Protein AF-A0ABD7TE16-F1 (afdb_monomer)

Foldseek 3Di:
DDPPPPPDDPDDPVNVVVVVVVVCVVVVDDDDDDDADQVLLVQLLVCLVVVHDLDQPPDPDSVNSNNSVVVNVVVD

Secondary structure (DSSP, 8-state):
---TTTT-PPPPHHHHHHHHHHHHHHTT---------HHHHHHHHHHHHTT-----TTSSSHHHHHHHHHHHHTT-

pLDDT: mean 89.97, std 14.54, range [43.31, 98.44]

Structure (mmCIF, N/CA/C/O backbone):
data_AF-A0ABD7TE16-F1
#
_entry.id   AF-A0ABD7TE16-F1
#
loop_
_atom_site.group_PDB
_atom_site.id
_atom_site.type_symbol
_atom_site.label_atom_id
_atom_site.label_alt_id
_atom_site.label_comp_id
_atom_site.label_asym_id
_atom_site.label_entity_id
_atom_site.label_seq_id
_atom_site.pdbx_PDB_ins_code
_atom_site.Cartn_x
_atom_site.Cartn_y
_atom_site.Cartn_z
_atom_site.occupancy
_atom_site.B_iso_or_equiv
_atom_site.auth_seq_id
_atom_site.auth_comp_id
_atom_site.auth_asym_id
_atom_site.auth_atom_id
_atom_site.pdbx_PDB_model_num
ATOM 1 N N . MET A 1 1 ? 44.066 -6.629 -27.652 1.00 43.31 1 MET A N 1
ATOM 2 C CA . MET A 1 1 ? 42.974 -7.323 -26.944 1.00 43.31 1 MET A CA 1
ATOM 3 C C . MET A 1 1 ? 42.367 -6.274 -26.033 1.00 43.31 1 MET A C 1
ATOM 5 O O . MET A 1 1 ? 42.819 -6.113 -24.914 1.00 43.31 1 MET A O 1
ATOM 9 N N . GLU A 1 2 ? 41.524 -5.417 -26.611 1.00 47.03 2 GLU A N 1
ATOM 10 C CA . GLU A 1 2 ? 40.951 -4.256 -25.922 1.00 47.03 2 GLU A CA 1
ATOM 11 C C . GLU A 1 2 ? 39.922 -4.732 -24.901 1.00 47.03 2 GLU A C 1
ATOM 13 O O . GLU A 1 2 ? 39.061 -5.557 -25.215 1.00 47.03 2 GLU A O 1
ATOM 18 N N . ASP A 1 3 ? 40.048 -4.234 -23.675 1.00 54.16 3 ASP A N 1
ATOM 19 C CA . ASP A 1 3 ? 39.168 -4.547 -22.561 1.00 54.16 3 ASP A CA 1
ATOM 20 C C . ASP A 1 3 ? 37.728 -4.111 -22.870 1.00 54.16 3 ASP A C 1
ATOM 22 O O . ASP A 1 3 ? 37.315 -2.978 -22.615 1.00 54.16 3 ASP A O 1
ATOM 26 N N . LEU A 1 4 ? 36.926 -5.059 -23.359 1.00 54.62 4 LEU A N 1
ATOM 27 C CA . LEU A 1 4 ? 35.479 -4.944 -23.602 1.00 54.62 4 LEU A CA 1
ATOM 28 C C . LEU A 1 4 ? 34.651 -4.589 -22.345 1.00 54.62 4 LEU A C 1
ATOM 30 O O . LEU A 1 4 ? 33.433 -4.460 -22.428 1.00 54.62 4 LEU A O 1
ATOM 34 N N . ASN A 1 5 ? 35.289 -4.399 -21.188 1.00 54.00 5 ASN A N 1
ATOM 35 C CA . ASN A 1 5 ? 34.646 -4.031 -19.926 1.00 54.00 5 ASN A CA 1
ATOM 36 C C . ASN A 1 5 ? 34.707 -2.530 -19.585 1.00 54.00 5 ASN A C 1
ATOM 38 O O . ASN A 1 5 ? 34.155 -2.125 -18.563 1.00 54.00 5 ASN A O 1
ATOM 42 N N . SER A 1 6 ? 35.327 -1.686 -20.417 1.00 48.62 6 SER A N 1
ATOM 43 C CA . SER A 1 6 ? 35.512 -0.253 -20.108 1.00 48.62 6 SER A CA 1
ATOM 44 C C . SER A 1 6 ? 34.246 0.620 -20.280 1.00 48.62 6 SER A C 1
ATOM 46 O O . SER A 1 6 ? 34.207 1.766 -19.838 1.00 48.62 6 SER A O 1
ATOM 48 N N . ALA A 1 7 ? 33.167 0.099 -20.880 1.00 54.50 7 ALA A N 1
ATOM 49 C CA . ALA A 1 7 ? 32.005 0.905 -21.293 1.00 54.50 7 ALA A CA 1
ATOM 50 C C . ALA A 1 7 ? 30.764 0.830 -20.377 1.00 54.50 7 ALA A C 1
ATOM 52 O O . ALA A 1 7 ? 29.730 1.417 -20.703 1.00 54.50 7 ALA A O 1
ATOM 53 N N . VAL A 1 8 ? 30.810 0.136 -19.234 1.00 62.75 8 VAL A N 1
ATOM 54 C CA . VAL A 1 8 ? 29.658 0.118 -18.313 1.00 62.75 8 VAL A CA 1
ATOM 55 C C . VAL A 1 8 ? 29.742 1.329 -17.387 1.00 62.75 8 VAL A C 1
ATOM 57 O O . VAL A 1 8 ? 30.336 1.279 -16.310 1.00 62.75 8 VAL A O 1
ATOM 60 N N . GLY A 1 9 ? 29.138 2.439 -17.818 1.00 70.44 9 GLY A N 1
ATOM 61 C CA . GLY A 1 9 ? 28.910 3.601 -16.959 1.00 70.44 9 GLY A CA 1
ATOM 62 C C . GLY A 1 9 ? 28.279 3.183 -15.624 1.00 70.44 9 GLY A C 1
ATOM 63 O O . GLY A 1 9 ? 27.474 2.248 -15.570 1.00 70.44 9 GLY A O 1
ATOM 64 N N . LYS A 1 10 ? 28.664 3.846 -14.524 1.00 82.44 10 LYS A N 1
ATOM 65 C CA . LYS A 1 10 ? 28.168 3.519 -13.175 1.00 82.44 10 LYS A CA 1
ATOM 66 C C . LYS A 1 10 ? 26.638 3.435 -13.176 1.00 82.44 10 LYS A C 1
ATOM 68 O O . LYS A 1 10 ? 25.967 4.428 -13.448 1.00 82.44 10 LYS A O 1
ATOM 73 N N . ARG A 1 11 ? 26.098 2.265 -12.812 1.00 83.19 11 ARG A N 1
ATOM 74 C CA . ARG A 1 11 ? 24.648 2.062 -12.665 1.00 83.19 11 ARG A CA 1
ATOM 75 C C . ARG A 1 11 ? 24.071 3.082 -11.695 1.00 83.19 11 ARG A C 1
ATOM 77 O O . ARG A 1 11 ? 24.539 3.223 -10.563 1.00 83.19 11 ARG A O 1
ATOM 84 N N . THR A 1 12 ? 23.023 3.757 -12.136 1.00 91.81 12 T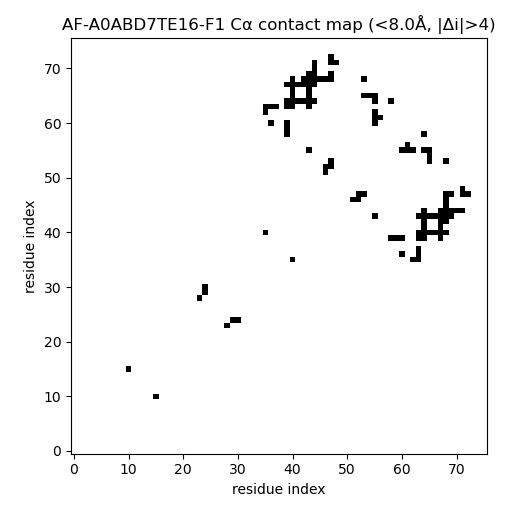HR A N 1
ATOM 85 C CA . THR A 1 12 ? 22.348 4.798 -11.369 1.00 91.81 12 THR A CA 1
ATOM 86 C C . THR A 1 12 ? 21.237 4.216 -10.490 1.00 91.81 12 THR A C 1
ATOM 88 O O . THR A 1 12 ? 2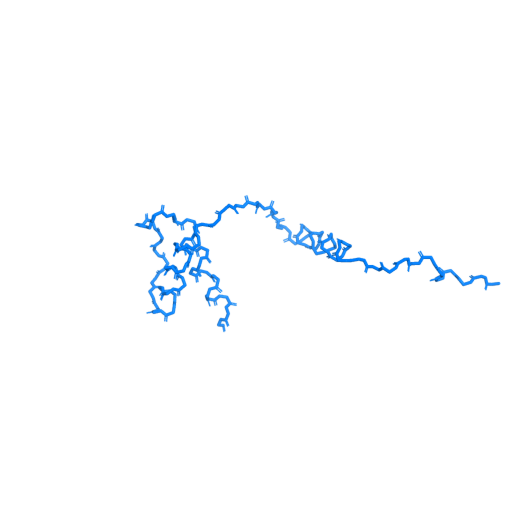0.843 3.051 -10.606 1.00 91.81 12 THR A O 1
ATOM 91 N N . GLY A 1 13 ? 20.684 5.037 -9.591 1.00 92.19 13 GLY A N 1
ATOM 92 C CA . GLY A 1 13 ? 19.446 4.692 -8.883 1.00 92.19 13 GLY A CA 1
ATOM 93 C C 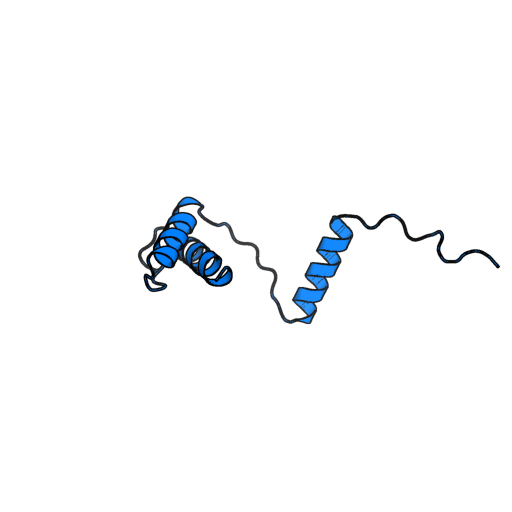. GLY A 1 13 ? 18.274 4.437 -9.840 1.00 92.19 13 GLY A C 1
ATOM 94 O O . GLY A 1 13 ? 17.493 3.516 -9.611 1.00 92.19 13 GLY A O 1
ATOM 95 N N . ALA A 1 14 ? 18.206 5.186 -10.944 1.00 92.75 14 ALA A N 1
ATOM 96 C CA . ALA A 1 14 ? 17.174 5.027 -11.964 1.00 92.75 14 ALA A CA 1
ATOM 97 C C . ALA A 1 14 ? 17.267 3.667 -12.670 1.00 92.75 14 ALA A C 1
ATOM 99 O O . ALA A 1 14 ? 16.243 3.014 -12.866 1.00 92.75 14 ALA A O 1
ATOM 100 N N . ASP A 1 15 ? 18.484 3.198 -12.972 1.00 94.12 15 ASP A N 1
ATOM 101 C CA . ASP A 1 15 ? 18.685 1.875 -13.573 1.00 94.12 15 ASP A CA 1
ATOM 102 C C . ASP A 1 15 ? 18.160 0.766 -12.659 1.00 94.12 15 ASP A C 1
ATOM 104 O O . ASP A 1 15 ? 17.401 -0.096 -13.093 1.00 94.12 15 ASP A O 1
ATOM 108 N N . ARG A 1 16 ? 18.478 0.834 -11.361 1.00 93.12 16 ARG A N 1
ATOM 109 C CA . ARG A 1 16 ? 17.994 -0.151 -10.381 1.00 93.12 16 ARG A CA 1
ATOM 110 C C . ARG A 1 16 ? 16.471 -0.145 -10.248 1.00 93.12 16 ARG A C 1
ATOM 112 O O . ARG A 1 16 ? 15.870 -1.215 -10.148 1.00 93.12 16 ARG A O 1
ATOM 119 N N . GLN A 1 17 ? 15.848 1.033 -10.272 1.00 93.12 17 GLN A N 1
ATOM 120 C CA . GLN A 1 17 ? 14.391 1.160 -10.215 1.00 93.12 17 GLN A CA 1
ATOM 121 C C . GLN A 1 17 ? 13.718 0.575 -11.464 1.00 93.12 17 GLN A C 1
ATOM 123 O O . GLN A 1 17 ? 12.693 -0.101 -11.345 1.00 93.12 17 GLN A O 1
ATOM 128 N N . ARG A 1 18 ? 14.299 0.798 -12.653 1.00 93.88 18 ARG A N 1
ATOM 129 C CA . ARG A 1 18 ? 13.834 0.202 -13.914 1.00 93.88 18 ARG A CA 1
ATOM 130 C C . ARG A 1 18 ? 13.897 -1.321 -13.845 1.00 93.88 18 ARG A C 1
ATOM 132 O O . ARG A 1 18 ? 12.887 -1.976 -14.074 1.00 93.88 18 ARG A O 1
ATOM 139 N N . ASP A 1 19 ? 15.035 -1.879 -13.448 1.00 95.06 19 ASP A N 1
ATOM 140 C CA . ASP A 1 19 ? 15.222 -3.333 -13.405 1.00 95.06 19 ASP A CA 1
ATOM 141 C C . ASP A 1 19 ? 14.323 -4.002 -12.354 1.00 95.06 19 ASP A C 1
ATOM 143 O O . ASP A 1 19 ? 13.863 -5.131 -12.528 1.00 95.06 19 ASP A O 1
ATOM 147 N N . PHE A 1 20 ? 14.031 -3.315 -11.246 1.00 94.62 20 PHE A N 1
ATOM 148 C CA . PHE A 1 20 ? 13.018 -3.772 -10.299 1.00 94.62 20 PHE A CA 1
ATOM 149 C C . PHE A 1 20 ? 11.620 -3.784 -10.925 1.00 94.62 20 PHE A C 1
ATOM 151 O O . PHE A 1 20 ? 10.927 -4.792 -10.817 1.00 94.62 20 PHE A O 1
ATOM 158 N N . ALA A 1 21 ? 11.222 -2.711 -11.614 1.00 94.38 21 ALA A N 1
ATOM 159 C CA . ALA A 1 21 ? 9.924 -2.646 -12.277 1.00 94.38 21 ALA A CA 1
ATOM 160 C C . ALA A 1 21 ? 9.754 -3.751 -13.333 1.00 94.38 21 ALA A C 1
ATOM 162 O O . ALA A 1 21 ? 8.693 -4.369 -13.384 1.00 94.38 21 ALA A O 1
ATOM 163 N N . GLU A 1 22 ? 10.791 -4.049 -14.121 1.00 96.31 22 GLU A N 1
ATOM 164 C CA . GLU A 1 22 ? 10.753 -5.146 -15.098 1.00 96.31 22 GLU A CA 1
ATOM 165 C C . GLU A 1 22 ? 10.605 -6.516 -14.424 1.00 96.31 22 GLU A C 1
ATOM 167 O O . GLU A 1 22 ? 9.779 -7.321 -14.852 1.00 96.31 22 GLU A O 1
ATOM 172 N N . ARG A 1 23 ? 11.301 -6.762 -13.303 1.00 97.06 23 ARG A N 1
ATOM 173 C CA . ARG A 1 23 ? 11.112 -7.994 -12.515 1.00 97.06 23 ARG A CA 1
ATOM 174 C C . ARG A 1 23 ? 9.687 -8.131 -11.972 1.00 97.06 23 ARG A C 1
ATOM 176 O O . ARG A 1 23 ? 9.132 -9.223 -12.012 1.00 97.06 23 ARG A O 1
ATOM 183 N N . GLN A 1 24 ? 9.083 -7.040 -11.497 1.00 97.38 24 GLN A N 1
ATOM 184 C CA . GLN A 1 24 ? 7.696 -7.061 -11.016 1.00 97.38 24 GLN A CA 1
ATOM 185 C C . GLN A 1 24 ? 6.705 -7.345 -12.155 1.00 97.38 24 GLN A C 1
ATOM 187 O O . GLN A 1 24 ? 5.812 -8.173 -11.995 1.00 97.38 24 GLN A O 1
ATOM 192 N N . LYS A 1 25 ? 6.890 -6.727 -13.330 1.00 96.44 25 LYS A N 1
ATOM 193 C CA . LYS A 1 25 ? 6.063 -7.011 -14.515 1.00 96.44 25 LYS A CA 1
ATOM 194 C C . LYS A 1 25 ? 6.179 -8.470 -14.956 1.00 96.44 25 LYS A C 1
ATOM 196 O O . LYS A 1 25 ? 5.159 -9.098 -15.213 1.00 96.44 25 LYS A O 1
ATOM 201 N N . ALA A 1 26 ? 7.399 -9.012 -15.007 1.00 97.62 26 ALA A N 1
ATOM 202 C CA . ALA A 1 26 ? 7.639 -10.412 -15.360 1.00 97.62 26 ALA A CA 1
ATOM 203 C C . ALA A 1 26 ? 6.983 -11.390 -14.367 1.00 97.62 26 ALA A C 1
ATOM 205 O O . ALA A 1 26 ? 6.557 -12.470 -14.760 1.00 97.62 26 ALA A O 1
ATOM 206 N N . ALA A 1 27 ? 6.842 -10.988 -13.101 1.00 97.44 27 ALA A N 1
ATOM 207 C CA . ALA A 1 27 ? 6.100 -11.726 -12.080 1.00 97.44 27 ALA A CA 1
ATOM 208 C C . ALA A 1 27 ? 4.568 -11.505 -12.131 1.00 97.44 27 ALA A C 1
ATOM 210 O O . ALA A 1 27 ? 3.856 -11.976 -11.248 1.00 97.44 27 ALA A O 1
ATOM 211 N N . GLY A 1 28 ? 4.049 -10.799 -13.143 1.00 97.50 28 GLY A N 1
ATOM 212 C CA . GLY A 1 28 ? 2.614 -10.579 -13.356 1.00 97.50 28 GLY A CA 1
ATOM 213 C C . GLY A 1 28 ? 2.027 -9.349 -12.655 1.00 97.50 28 GLY A C 1
ATOM 214 O O . GLY A 1 28 ? 0.812 -9.152 -12.685 1.00 97.50 28 GLY A O 1
ATOM 215 N N . TYR A 1 29 ? 2.848 -8.493 -12.036 1.00 96.75 29 TYR A N 1
ATOM 216 C CA . TYR A 1 29 ? 2.346 -7.338 -11.289 1.00 96.75 29 TYR A CA 1
ATOM 217 C C . TYR A 1 29 ? 2.043 -6.107 -12.166 1.00 96.75 29 TYR A C 1
ATOM 219 O O . TYR A 1 29 ? 2.884 -5.594 -12.908 1.00 96.75 29 TYR A O 1
ATOM 227 N N . LYS A 1 30 ? 0.821 -5.583 -11.984 1.00 95.19 30 LYS A N 1
ATOM 228 C CA . LYS A 1 30 ? 0.319 -4.225 -12.281 1.00 95.19 30 LYS A CA 1
ATOM 229 C C . LYS A 1 30 ? 0.983 -3.109 -11.460 1.00 95.19 30 LYS A C 1
ATOM 231 O O . LYS A 1 30 ? 0.621 -2.986 -10.295 1.00 95.19 30 LYS A O 1
ATOM 236 N N . ARG A 1 31 ? 1.829 -2.220 -12.009 1.00 92.94 31 ARG A N 1
ATOM 237 C CA . ARG A 1 31 ? 2.122 -0.944 -11.312 1.00 92.94 31 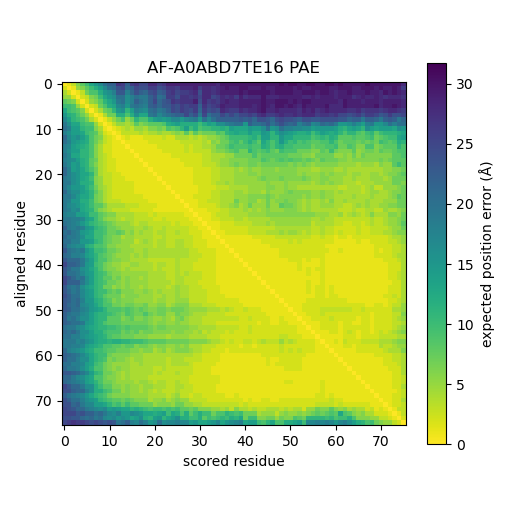ARG A CA 1
ATOM 238 C C . ARG A 1 31 ? 0.927 0.009 -11.422 1.00 92.94 31 ARG A C 1
ATOM 240 O O . ARG A 1 31 ? 0.640 0.507 -12.508 1.00 92.94 31 ARG A O 1
ATOM 247 N N . THR A 1 32 ? 0.294 0.302 -10.292 1.00 93.88 32 THR A N 1
ATOM 248 C CA . THR A 1 32 ? -0.788 1.287 -10.163 1.00 93.88 32 THR A CA 1
ATOM 249 C C . THR A 1 32 ? -0.385 2.322 -9.119 1.00 93.88 32 THR A C 1
ATOM 251 O O . THR A 1 32 ? 0.060 1.953 -8.034 1.00 93.88 32 THR A O 1
ATOM 254 N N . THR A 1 33 ? -0.517 3.607 -9.446 1.00 94.81 33 THR A N 1
ATOM 255 C CA . THR A 1 33 ? -0.252 4.704 -8.506 1.00 94.81 33 THR A CA 1
ATOM 256 C C . THR A 1 33 ? -1.561 5.137 -7.861 1.00 94.81 33 THR A C 1
ATOM 258 O O . THR A 1 33 ? -2.531 5.396 -8.570 1.00 94.81 33 THR A O 1
ATOM 261 N N . VAL A 1 34 ? -1.577 5.232 -6.533 1.00 94.25 34 VAL A N 1
ATOM 262 C CA . VAL A 1 34 ? -2.713 5.725 -5.742 1.00 94.25 34 VAL A CA 1
ATOM 263 C C . VAL A 1 34 ? -2.222 6.752 -4.726 1.00 94.25 34 VAL A C 1
ATOM 265 O O . VAL A 1 34 ? -1.061 6.714 -4.315 1.00 94.25 34 VAL A O 1
ATOM 268 N N . TRP A 1 35 ? -3.105 7.660 -4.321 1.00 97.12 35 TRP A N 1
ATOM 269 C CA . TRP A 1 35 ? -2.870 8.549 -3.186 1.00 97.12 35 TRP A CA 1
ATOM 270 C C . TRP A 1 35 ? -3.342 7.867 -1.902 1.00 97.12 35 TRP A C 1
ATOM 272 O O . TRP A 1 35 ? -4.372 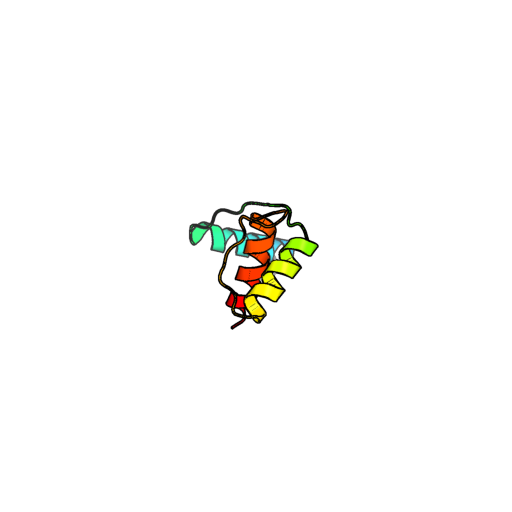7.199 -1.916 1.00 97.12 35 TRP A O 1
ATOM 282 N N . ILE A 1 36 ? -2.586 8.028 -0.813 1.00 97.56 36 ILE A N 1
ATOM 283 C CA . ILE A 1 36 ? -2.909 7.467 0.503 1.00 97.56 36 ILE A CA 1
ATOM 284 C C . ILE A 1 36 ? -3.131 8.618 1.484 1.00 97.56 36 ILE A C 1
ATOM 286 O O . ILE A 1 36 ? -2.240 9.443 1.690 1.00 97.56 36 ILE A O 1
ATOM 290 N N . HIS A 1 37 ? -4.304 8.660 2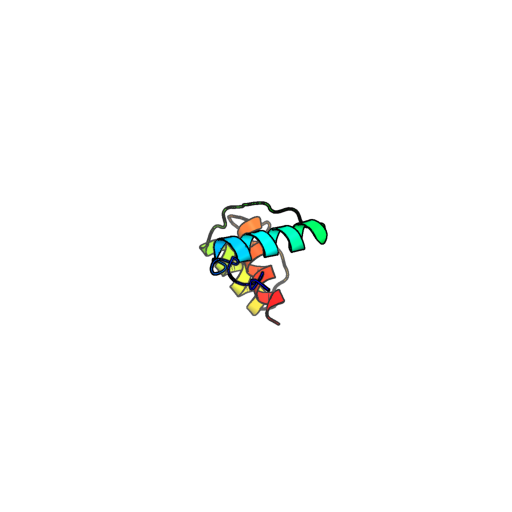.108 1.00 98.31 37 HIS A N 1
ATOM 291 C CA . HIS A 1 37 ? -4.611 9.551 3.217 1.00 98.31 37 HIS A CA 1
ATOM 292 C C . HIS A 1 37 ? -3.869 9.078 4.476 1.00 98.31 37 HIS A C 1
ATOM 294 O O . HIS A 1 37 ? -4.216 8.066 5.093 1.00 98.31 37 HIS A O 1
ATOM 300 N N . GLU A 1 38 ? -2.819 9.811 4.849 1.00 98.19 38 GLU A N 1
ATOM 301 C CA . GLU A 1 38 ? -1.840 9.385 5.854 1.00 98.19 38 GLU A CA 1
ATOM 302 C C . GLU A 1 38 ? -2.466 9.067 7.221 1.00 98.19 38 GLU A C 1
ATOM 304 O O . GLU A 1 38 ? -2.138 8.053 7.838 1.00 98.19 38 GLU A O 1
ATOM 309 N N . GLU A 1 39 ? -3.386 9.903 7.704 1.00 98.38 39 GLU A N 1
ATOM 310 C CA . GLU A 1 39 ? -4.016 9.692 9.013 1.00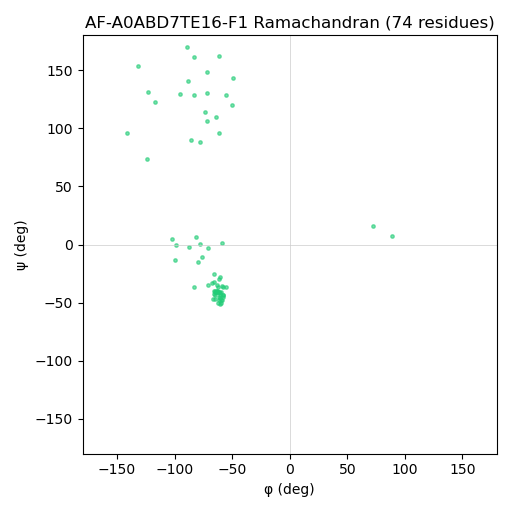 98.38 39 GLU A CA 1
ATOM 311 C C . GLU A 1 39 ? -4.856 8.415 9.045 1.00 98.38 39 GLU A C 1
ATOM 313 O O . GLU A 1 39 ? -4.787 7.646 10.005 1.00 98.38 39 GLU A O 1
ATOM 318 N N . THR A 1 40 ? -5.572 8.139 7.958 1.00 98.44 40 THR A N 1
ATOM 319 C CA . THR A 1 40 ? -6.412 6.945 7.837 1.00 98.44 40 THR A CA 1
ATOM 320 C C . THR A 1 40 ? -5.557 5.683 7.699 1.00 98.44 40 THR A C 1
ATOM 322 O O . THR A 1 40 ? -5.863 4.656 8.300 1.00 98.44 40 THR A O 1
ATOM 325 N N . ALA A 1 41 ? -4.405 5.762 7.028 1.00 98.38 41 ALA A N 1
ATOM 326 C CA . ALA A 1 41 ? -3.427 4.675 7.050 1.00 98.38 41 ALA A CA 1
ATOM 327 C C . ALA A 1 41 ? -2.874 4.417 8.465 1.00 98.38 41 ALA A C 1
ATOM 329 O O . ALA A 1 41 ? -2.743 3.265 8.886 1.00 98.38 41 ALA A O 1
ATOM 330 N N . LYS A 1 42 ? -2.603 5.470 9.250 1.00 98.38 42 LYS A N 1
ATOM 331 C CA . LYS A 1 42 ? -2.181 5.320 10.655 1.00 98.38 42 LYS A CA 1
ATOM 332 C C . LYS A 1 42 ? -3.260 4.655 11.517 1.00 98.38 42 LYS A C 1
ATOM 334 O O . LYS A 1 42 ? -2.913 3.894 12.420 1.00 98.38 42 LYS A O 1
ATOM 339 N N . GLU A 1 43 ? -4.544 4.901 11.258 1.00 98.12 43 GLU A N 1
ATOM 340 C CA . GLU A 1 43 ? -5.653 4.190 11.915 1.00 98.12 43 GLU A CA 1
ATOM 341 C C . GLU A 1 43 ? -5.620 2.689 11.619 1.00 98.12 43 GLU A C 1
ATOM 343 O O . GLU A 1 43 ? -5.666 1.889 12.557 1.00 98.12 43 GLU A O 1
ATOM 348 N N . GLY A 1 44 ? -5.451 2.311 10.348 1.00 97.88 44 GLY A N 1
ATOM 349 C CA . GLY A 1 44 ? -5.304 0.913 9.938 1.00 97.88 44 GLY A CA 1
ATOM 350 C C . GLY A 1 44 ? -4.119 0.217 10.611 1.00 97.88 44 GLY A C 1
ATOM 351 O O . GLY A 1 44 ? -4.266 -0.886 11.140 1.00 97.88 44 GLY A O 1
ATOM 352 N N . ILE A 1 45 ? -2.964 0.888 10.696 1.00 98.12 45 ILE A N 1
ATOM 353 C CA . ILE A 1 45 ? -1.785 0.381 11.424 1.00 98.12 45 ILE A CA 1
ATOM 354 C C . ILE A 1 45 ? -2.120 0.131 12.902 1.00 98.12 45 ILE A C 1
ATOM 356 O O . ILE A 1 45 ? -1.799 -0.930 13.441 1.00 98.12 45 ILE A O 1
ATOM 360 N N . ARG A 1 46 ? -2.777 1.087 13.579 1.00 97.94 46 ARG A N 1
ATOM 361 C CA . ARG A 1 46 ? -3.171 0.932 14.992 1.00 97.94 46 ARG A CA 1
ATOM 362 C C . ARG A 1 46 ? -4.130 -0.244 15.185 1.00 97.94 46 ARG A C 1
ATOM 364 O O . ARG A 1 46 ? -3.977 -0.991 16.149 1.00 97.94 46 ARG A O 1
ATOM 371 N N . ALA A 1 47 ? -5.081 -0.431 14.273 1.00 97.25 47 ALA A N 1
ATOM 372 C CA . ALA A 1 47 ? -6.015 -1.551 14.310 1.00 97.25 47 ALA A CA 1
ATOM 373 C C . ALA A 1 47 ? -5.310 -2.906 14.128 1.00 97.25 47 ALA A C 1
ATOM 375 O O . ALA A 1 47 ? -5.565 -3.825 14.907 1.00 97.25 47 ALA A O 1
ATOM 376 N N . ALA A 1 48 ? -4.370 -3.010 13.181 1.00 97.12 48 ALA A N 1
ATOM 377 C CA . ALA A 1 48 ? -3.575 -4.221 12.968 1.00 97.12 48 ALA A CA 1
ATOM 378 C C . ALA A 1 48 ? -2.737 -4.595 14.201 1.00 97.12 48 ALA A C 1
ATOM 380 O O . ALA A 1 48 ? -2.718 -5.762 14.600 1.00 97.12 48 ALA A O 1
ATOM 381 N N . ARG A 1 49 ? -2.096 -3.606 14.843 1.00 96.31 49 ARG A N 1
ATOM 382 C CA . ARG A 1 49 ? -1.348 -3.798 16.102 1.00 96.31 49 ARG A CA 1
ATOM 383 C C . ARG A 1 49 ? -2.235 -4.266 17.248 1.00 96.31 49 ARG A C 1
ATOM 385 O O . ARG A 1 49 ? -1.805 -5.083 18.051 1.00 96.31 49 ARG A O 1
ATOM 392 N N . ALA A 1 50 ? -3.467 -3.768 17.303 1.00 96.25 50 ALA A N 1
ATOM 393 C CA . ALA A 1 50 ? -4.461 -4.168 18.293 1.00 96.25 50 ALA A CA 1
ATOM 394 C C . ALA A 1 50 ? -5.123 -5.528 17.988 1.00 96.25 50 ALA A C 1
ATOM 396 O O . ALA A 1 50 ? -6.012 -5.940 18.726 1.00 96.25 50 ALA A O 1
ATOM 397 N N . GLY A 1 51 ? -4.740 -6.209 16.900 1.00 95.38 51 GLY A N 1
ATOM 398 C CA . GLY A 1 51 ? -5.318 -7.498 16.512 1.00 95.38 51 GLY A CA 1
ATOM 399 C C . GLY A 1 51 ? -6.748 -7.414 15.968 1.00 95.38 51 GLY A C 1
ATOM 400 O O . GLY A 1 51 ? -7.423 -8.436 15.893 1.00 95.38 51 GLY A O 1
ATOM 401 N N . LYS A 1 52 ? -7.219 -6.220 15.588 1.00 95.88 52 LYS A N 1
ATOM 402 C CA . LYS A 1 52 ? -8.559 -6.034 15.013 1.00 95.88 52 LYS A CA 1
ATOM 403 C C . LYS A 1 52 ? -8.631 -6.594 13.584 1.00 95.88 52 LYS A C 1
ATOM 405 O O . LYS A 1 52 ? -7.620 -6.533 12.872 1.00 95.88 52 LYS A O 1
ATOM 410 N N . PRO A 1 53 ? -9.802 -7.094 13.144 1.00 95.88 53 PRO A N 1
ATOM 411 C CA . PRO A 1 53 ? -10.000 -7.547 11.769 1.00 95.88 53 PRO A CA 1
ATOM 412 C C . PRO A 1 53 ? -9.812 -6.409 10.749 1.00 95.88 53 PRO A C 1
ATOM 414 O O . PRO A 1 53 ? -9.832 -5.225 11.093 1.00 95.88 53 PRO A O 1
ATOM 417 N N . LEU A 1 54 ? -9.603 -6.782 9.482 1.00 96.81 54 LEU A N 1
ATOM 418 C CA . LEU A 1 54 ? -9.505 -5.846 8.360 1.00 96.81 54 LEU A CA 1
ATOM 419 C C . LEU A 1 54 ? -10.911 -5.372 7.954 1.00 96.81 54 LEU A C 1
ATOM 421 O O . LEU A 1 54 ? -11.538 -5.964 7.082 1.00 96.81 54 LEU A O 1
ATOM 425 N N . GLU A 1 55 ? -11.391 -4.297 8.580 1.00 96.19 55 GLU A N 1
ATOM 426 C CA . GLU A 1 55 ? -12.727 -3.721 8.346 1.00 96.19 55 GLU A CA 1
ATOM 427 C C . GLU A 1 55 ? -12.628 -2.233 7.948 1.00 96.19 55 GLU A C 1
ATOM 429 O O . GLU A 1 55 ? -12.915 -1.343 8.747 1.00 96.19 55 GLU A O 1
ATOM 434 N N . PRO A 1 56 ? -12.184 -1.922 6.715 1.00 96.75 56 PRO A N 1
ATOM 435 C CA . PRO A 1 56 ? -11.873 -0.550 6.307 1.00 96.75 56 PRO A CA 1
ATOM 436 C C . PRO A 1 56 ? -13.095 0.297 5.923 1.00 96.75 56 PRO A C 1
ATOM 438 O O . PRO A 1 56 ? -12.963 1.513 5.779 1.00 96.75 56 PRO A O 1
ATOM 441 N N . MET A 1 57 ? -14.255 -0.326 5.691 1.00 97.75 57 MET A N 1
ATOM 442 C CA . MET A 1 57 ? -15.381 0.301 4.981 1.00 97.75 57 MET A CA 1
ATOM 443 C C . MET A 1 57 ? -16.010 1.484 5.724 1.00 97.75 57 MET A C 1
ATOM 445 O O . MET A 1 57 ? -16.522 2.387 5.074 1.00 97.75 57 MET A O 1
ATOM 449 N N . GLU A 1 58 ? -15.895 1.520 7.053 1.00 94.19 58 GLU A N 1
ATOM 450 C CA . GLU A 1 58 ? -16.408 2.609 7.899 1.00 94.19 58 GLU A CA 1
ATOM 451 C C . GLU A 1 58 ? -15.411 3.770 8.068 1.00 94.19 58 GLU A C 1
ATOM 453 O O . GLU A 1 58 ? -15.685 4.752 8.758 1.00 94.19 58 GLU A O 1
ATOM 458 N N . SER A 1 59 ? -14.214 3.663 7.484 1.00 96.25 59 SER A N 1
ATOM 459 C CA . SER A 1 59 ? -13.197 4.710 7.578 1.00 96.25 59 SER A CA 1
ATOM 460 C C . SER A 1 59 ? -13.417 5.820 6.547 1.00 96.25 59 SER A C 1
ATOM 462 O O . SER A 1 59 ? -14.065 5.635 5.519 1.00 96.25 59 SER A O 1
ATOM 464 N N . LYS A 1 60 ? -12.803 6.982 6.795 1.00 96.69 60 LYS A N 1
ATOM 465 C CA . LYS A 1 60 ? -12.828 8.131 5.873 1.00 96.69 60 LYS A CA 1
ATOM 466 C C . LYS A 1 60 ? -12.321 7.785 4.466 1.00 96.69 60 LYS A C 1
ATOM 468 O O . LYS A 1 60 ? -12.811 8.330 3.483 1.00 96.69 60 LYS A O 1
ATOM 473 N N . ASP A 1 61 ? -11.313 6.923 4.386 1.00 98.19 61 ASP A N 1
ATOM 474 C CA . ASP A 1 61 ? -10.729 6.432 3.140 1.00 98.19 61 ASP A CA 1
ATOM 475 C C . ASP A 1 61 ? -10.393 4.939 3.309 1.00 98.19 61 ASP A C 1
AT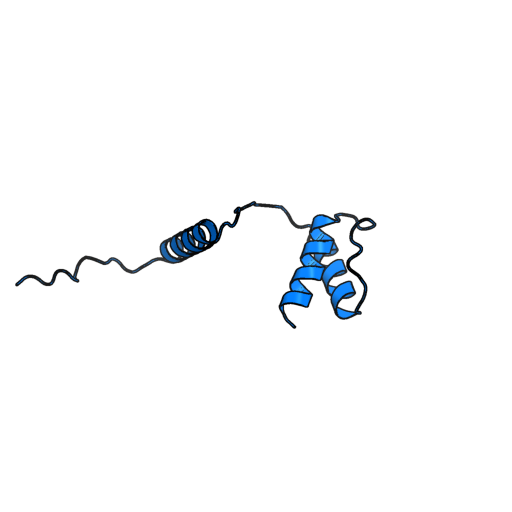OM 477 O O . ASP A 1 61 ? -9.321 4.595 3.830 1.00 98.19 61 ASP A O 1
ATOM 481 N N . PRO A 1 62 ? -11.299 4.046 2.869 1.00 98.12 62 PRO A N 1
ATOM 482 C CA . PRO A 1 62 ? -11.140 2.607 3.045 1.00 98.12 62 PRO A CA 1
ATOM 483 C C . PRO A 1 62 ? -9.860 2.038 2.429 1.00 98.12 62 PRO A C 1
ATOM 485 O O . PRO A 1 62 ? -9.238 1.146 3.011 1.00 98.12 62 PRO A O 1
ATOM 488 N N . LEU A 1 63 ? -9.424 2.560 1.278 1.00 97.81 63 LEU A N 1
ATOM 489 C CA . LEU A 1 63 ? -8.199 2.094 0.629 1.00 97.81 63 LEU A CA 1
ATOM 490 C C . LEU A 1 63 ? -6.979 2.438 1.484 1.00 97.81 63 LEU A C 1
ATOM 492 O O . LEU A 1 63 ? -6.124 1.583 1.724 1.00 97.81 63 LEU A O 1
ATOM 496 N N . SER A 1 64 ? -6.918 3.676 1.969 1.00 98.38 64 SER A N 1
ATOM 497 C CA . SER A 1 64 ? -5.831 4.147 2.824 1.00 98.38 64 SER A CA 1
ATOM 498 C C . SER A 1 64 ? -5.780 3.393 4.150 1.00 98.38 64 SER A C 1
ATOM 500 O O . SER A 1 64 ? -4.698 2.996 4.591 1.00 98.38 64 SER A O 1
ATOM 502 N N . TRP A 1 65 ? -6.939 3.122 4.758 1.00 98.44 65 TRP A N 1
ATOM 503 C CA . TRP A 1 65 ? -7.027 2.336 5.989 1.00 98.44 65 TRP A CA 1
ATOM 504 C C . TRP A 1 65 ? -6.513 0.912 5.778 1.00 98.44 65 TRP A C 1
ATOM 506 O O . TRP A 1 65 ? -5.640 0.444 6.515 1.00 98.44 65 TRP A O 1
ATOM 516 N N . ALA A 1 66 ? -7.005 0.237 4.733 1.00 98.12 66 ALA A N 1
ATOM 517 C CA . ALA A 1 66 ? -6.594 -1.120 4.395 1.00 98.12 66 ALA A CA 1
ATOM 518 C C . ALA A 1 66 ? -5.092 -1.199 4.091 1.00 98.12 66 ALA A C 1
ATOM 520 O O . ALA A 1 66 ? -4.418 -2.104 4.582 1.00 98.12 66 ALA A O 1
ATOM 521 N N . ALA A 1 67 ? -4.546 -0.227 3.352 1.00 97.56 67 ALA A N 1
ATOM 522 C CA . ALA A 1 67 ? -3.115 -0.144 3.067 1.00 97.56 67 ALA A CA 1
ATOM 523 C C . ALA A 1 67 ? -2.283 -0.076 4.358 1.00 97.56 67 ALA A C 1
ATOM 525 O O . ALA A 1 67 ? -1.302 -0.809 4.505 1.00 97.56 67 ALA A O 1
ATOM 526 N N . GLY A 1 68 ? -2.705 0.749 5.321 1.00 97.81 68 GLY A N 1
ATOM 527 C CA . GLY A 1 68 ? -2.079 0.831 6.637 1.00 97.81 68 GLY A CA 1
ATOM 528 C C . GLY A 1 68 ? -2.109 -0.497 7.394 1.00 97.81 68 GLY A C 1
ATOM 529 O O . GLY A 1 68 ? -1.064 -0.978 7.835 1.00 97.81 68 GLY A O 1
ATOM 530 N N . TRP A 1 69 ? -3.283 -1.124 7.491 1.00 98.12 69 TRP A N 1
ATOM 531 C CA . TRP A 1 69 ? -3.459 -2.405 8.181 1.00 98.12 69 TRP A CA 1
ATOM 532 C C . TRP A 1 69 ? -2.593 -3.523 7.572 1.00 98.12 69 TRP A C 1
ATOM 534 O O . TRP A 1 69 ? -1.857 -4.204 8.289 1.00 98.12 69 TRP A O 1
ATOM 544 N N . ILE A 1 70 ? -2.611 -3.667 6.239 1.00 97.19 70 ILE A N 1
ATOM 545 C CA . ILE A 1 70 ? -1.833 -4.678 5.499 1.00 97.19 70 ILE A CA 1
ATOM 546 C C . ILE A 1 70 ? -0.327 -4.453 5.681 1.00 97.19 70 ILE A C 1
ATOM 548 O O . ILE A 1 70 ? 0.418 -5.412 5.893 1.00 97.19 70 ILE A O 1
ATOM 552 N N . SER A 1 71 ? 0.127 -3.193 5.654 1.00 95.75 71 SER A N 1
ATOM 553 C CA . SER A 1 71 ? 1.548 -2.853 5.812 1.00 95.75 71 SER A CA 1
ATOM 554 C C . SER A 1 71 ? 2.133 -3.292 7.155 1.00 95.75 71 SER A C 1
ATOM 556 O O . SER A 1 71 ? 3.333 -3.539 7.247 1.00 95.75 71 SER A O 1
ATOM 558 N N . GLU A 1 72 ? 1.305 -3.386 8.198 1.00 95.12 72 GLU A N 1
ATOM 559 C CA . GLU A 1 72 ? 1.750 -3.819 9.518 1.00 95.12 72 GLU A CA 1
ATOM 560 C C . GLU A 1 72 ? 1.794 -5.345 9.631 1.00 95.12 72 GLU A C 1
ATOM 562 O O . GLU A 1 72 ? 2.724 -5.881 10.230 1.00 95.12 72 GLU A O 1
ATOM 567 N N . LYS A 1 73 ? 0.847 -6.060 9.009 1.00 87.69 73 LYS A N 1
ATOM 568 C CA . LYS A 1 73 ? 0.870 -7.530 8.979 1.00 87.69 73 LYS A CA 1
ATOM 569 C C . LYS A 1 73 ? 2.023 -8.097 8.161 1.00 87.69 73 LYS A C 1
ATOM 571 O O . LYS A 1 73 ? 2.562 -9.118 8.552 1.00 87.69 73 LYS A O 1
ATOM 576 N N . GLY A 1 74 ? 2.449 -7.421 7.093 1.00 78.00 74 GLY A N 1
ATOM 577 C CA . GLY A 1 74 ? 3.604 -7.849 6.293 1.00 78.00 74 GLY A CA 1
ATOM 578 C C . GLY A 1 74 ? 4.973 -7.695 6.975 1.00 78.00 74 GLY A C 1
ATOM 579 O O . GLY A 1 74 ? 5.981 -8.032 6.361 1.00 78.00 74 GLY A O 1
ATOM 580 N N . LYS A 1 75 ? 5.031 -7.143 8.197 1.00 81.12 75 LYS A N 1
ATOM 581 C CA . LYS A 1 75 ? 6.262 -7.014 9.002 1.00 81.12 75 LYS A CA 1
ATOM 582 C C . LYS A 1 75 ? 6.403 -8.097 10.077 1.00 81.12 75 LYS A C 1
ATOM 584 O O . LYS A 1 75 ? 7.465 -8.164 10.693 1.00 81.12 75 LYS A O 1
ATOM 589 N N . GLN A 1 76 ? 5.331 -8.843 10.355 1.00 56.81 76 GLN A N 1
ATOM 590 C CA . GLN A 1 76 ? 5.335 -10.009 11.246 1.00 56.81 76 GLN A CA 1
ATOM 591 C C . GLN A 1 76 ? 5.760 -11.242 10.454 1.00 56.81 76 GLN A C 1
ATOM 593 O O . GLN A 1 76 ? 6.473 -12.077 11.047 1.00 56.81 76 GLN A O 1
#

Solvent-accessible surface area (backbone atoms only — not comparable to full-atom values): 4685 Å² total; per-residue (Å²): 136,78,72,88,74,79,78,73,69,83,83,48,74,66,54,54,52,51,56,51,52,52,53,40,44,75,73,71,51,81,92,75,90,79,89,67,54,63,70,42,17,53,50,19,32,53,37,41,76,71,68,49,78,96,71,29,80,87,48,99,42,34,68,22,15,43,51,21,22,51,61,50,59,77,73,112

Mean pre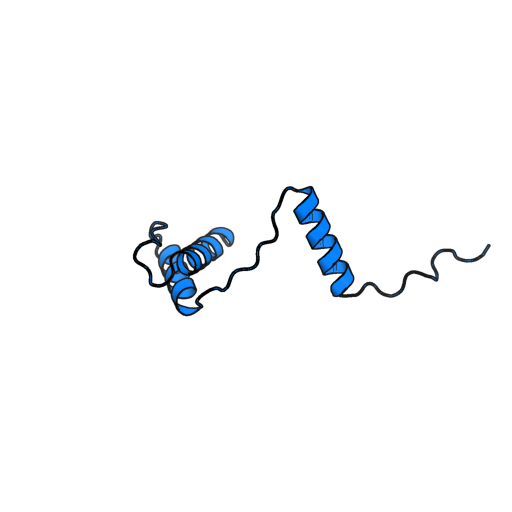dicted aligned error: 7.54 Å

Radius of gyration: 19.85 Å; Cα contacts (8 Å, |Δi|>4): 62; chains: 1; bounding box: 59×21×45 Å

Organism: NCBI:txid2853159

Sequence (76 aa):
MEDLNSAVGKRTGADRQRDFAERQKAAGYKRTTVWIHEETAKEGIRAARAGKPLEPMESKDPLSWAAGWISEKGKQ

Nearest PDB structures (foldseek):
  1u2n-assembly1_A  TM=3.038E-01  e=8.934E+00  Mus musculus